Protein AF-E5X1B0-F1 (afdb_monomer)

Foldseek 3Di:
DPDDDPVVVVVLLVVLLVCLVVDDADPVGDVLNVQLVSCVVVVDDSVRSNVSNVVSVVVNVVVVVVVVVVCCVVVVVVVPPPD

pLDDT: mean 86.77, std 14.38, range [42.94, 97.69]

Organism: NCBI:txid665953

Radius of gyration: 17.61 Å; Cα contacts (8 Å, |Δi|>4): 40; chains: 1; bounding box: 45×34×50 Å

Sequence (83 aa):
METINKQEYIEYLQNLLVASYTMKPTPFRSMEDGLEEIATNRGQDKNQARADVRQILSLRKALMRFLKKIVEERFQNSATDKN

Mean predicted aligned error: 6.91 Å

Structure (mmCIF, N/CA/C/O backbone):
data_AF-E5X1B0-F1
#
_entry.id   AF-E5X1B0-F1
#
loop_
_atom_site.group_PDB
_atom_site.id
_atom_site.type_symbol
_atom_site.label_atom_id
_atom_site.label_alt_id
_atom_site.label_comp_id
_atom_site.label_asym_id
_atom_site.label_entity_id
_atom_site.label_seq_id
_atom_site.pdbx_PDB_ins_code
_atom_site.Cartn_x
_atom_site.Cartn_y
_atom_site.Cartn_z
_atom_site.occupancy
_atom_site.B_iso_or_equiv
_atom_site.auth_seq_id
_atom_site.auth_comp_id
_atom_site.auth_asym_id
_atom_site.auth_atom_id
_atom_site.pdbx_PDB_model_num
ATOM 1 N N . MET A 1 1 ? -19.051 14.658 14.240 1.00 43.41 1 MET A N 1
ATOM 2 C CA . MET A 1 1 ? -18.136 13.950 13.324 1.00 43.41 1 MET A CA 1
ATOM 3 C C . MET A 1 1 ? -16.815 14.680 13.387 1.00 43.41 1 MET A C 1
ATOM 5 O O . MET A 1 1 ? -16.788 15.850 13.028 1.00 43.41 1 MET A O 1
ATOM 9 N N . GLU A 1 2 ? -15.774 14.045 13.921 1.00 54.22 2 GLU A N 1
ATOM 10 C CA . GLU A 1 2 ? -14.410 14.570 13.823 1.00 54.22 2 GLU A CA 1
ATOM 11 C C . GLU A 1 2 ? -14.043 14.627 12.340 1.00 54.22 2 GLU A C 1
ATOM 13 O O . GLU A 1 2 ? -14.012 13.611 11.647 1.00 54.22 2 GLU A O 1
ATOM 18 N N . THR A 1 3 ? -13.871 15.834 11.814 1.00 60.09 3 THR A N 1
ATOM 19 C CA . THR A 1 3 ? -13.360 16.028 10.462 1.00 60.09 3 THR A CA 1
ATOM 20 C C . THR A 1 3 ? -11.905 15.595 10.456 1.00 60.09 3 THR A C 1
ATOM 22 O O . THR A 1 3 ? -11.057 16.319 10.973 1.00 60.09 3 THR A O 1
ATOM 25 N N . ILE A 1 4 ? -11.623 14.424 9.881 1.00 68.38 4 ILE A N 1
ATOM 26 C CA . ILE A 1 4 ? -10.251 13.984 9.623 1.00 68.38 4 ILE A CA 1
ATOM 27 C C . ILE A 1 4 ? -9.559 15.087 8.819 1.00 68.38 4 ILE A C 1
ATOM 29 O O . ILE A 1 4 ? -10.026 15.492 7.748 1.00 68.38 4 ILE A O 1
ATOM 33 N N . ASN A 1 5 ? -8.457 15.598 9.358 1.00 88.12 5 ASN A N 1
ATOM 34 C CA . ASN A 1 5 ? -7.636 16.587 8.688 1.00 88.12 5 ASN A CA 1
ATOM 35 C C . ASN A 1 5 ? -7.093 15.981 7.384 1.00 88.12 5 ASN A C 1
ATOM 37 O O . ASN A 1 5 ? -6.438 14.939 7.389 1.00 88.12 5 ASN A O 1
ATOM 41 N N . LYS A 1 6 ? -7.364 16.639 6.250 1.00 89.00 6 LYS A N 1
ATOM 42 C CA . LYS A 1 6 ? -6.938 16.166 4.921 1.00 89.00 6 LYS A CA 1
ATOM 43 C C . LYS A 1 6 ? -5.435 15.896 4.858 1.00 89.00 6 LYS A C 1
ATOM 45 O O . LYS A 1 6 ? -5.025 14.941 4.206 1.00 89.00 6 LYS A O 1
ATOM 50 N N . GLN A 1 7 ? -4.635 16.719 5.532 1.00 91.94 7 GLN A N 1
ATOM 51 C CA . GLN A 1 7 ? -3.185 16.580 5.541 1.00 91.94 7 GLN A CA 1
ATOM 52 C C . GLN A 1 7 ? -2.746 15.320 6.298 1.00 91.94 7 GLN A C 1
ATOM 54 O O . GLN A 1 7 ? -1.952 14.540 5.781 1.00 91.94 7 GLN A O 1
ATOM 59 N N . GLU A 1 8 ? -3.335 15.061 7.465 1.00 90.81 8 GLU A N 1
ATOM 60 C CA . GLU A 1 8 ? -3.063 13.850 8.252 1.00 90.81 8 GLU A CA 1
ATOM 61 C C . GLU A 1 8 ? -3.469 12.580 7.497 1.00 90.81 8 GLU A C 1
ATOM 63 O O . GLU A 1 8 ? -2.770 11.568 7.553 1.00 90.81 8 GLU A O 1
ATOM 68 N N . TYR A 1 9 ? -4.567 12.635 6.738 1.00 92.12 9 TYR A N 1
ATOM 69 C CA . TYR A 1 9 ? -4.986 11.511 5.905 1.00 92.12 9 TYR A CA 1
ATOM 70 C C . TYR A 1 9 ? -4.018 11.258 4.738 1.00 92.12 9 TYR A C 1
ATOM 72 O O . TYR A 1 9 ? -3.692 10.109 4.444 1.00 92.12 9 TYR A O 1
ATOM 80 N N . ILE A 1 10 ? -3.493 12.316 4.108 1.00 93.75 10 ILE A N 1
ATOM 81 C CA . ILE A 1 10 ? -2.445 12.191 3.083 1.00 93.75 10 ILE A CA 1
ATOM 82 C C . ILE A 1 10 ? -1.186 11.555 3.678 1.00 93.75 10 ILE A C 1
ATOM 84 O O . ILE A 1 10 ? -0.643 10.619 3.092 1.00 93.75 10 ILE A O 1
ATOM 88 N N . GLU A 1 11 ? -0.737 12.016 4.843 1.00 93.50 11 GLU A N 1
ATOM 89 C CA . GLU A 1 11 ? 0.439 11.467 5.526 1.00 93.50 11 GLU A CA 1
ATOM 90 C C . GLU A 1 11 ? 0.239 9.997 5.908 1.00 93.50 11 GLU A C 1
ATOM 92 O O . GLU A 1 11 ? 1.137 9.168 5.747 1.00 93.50 11 GLU A O 1
ATOM 97 N N . TYR A 1 12 ? -0.960 9.639 6.364 1.00 94.50 12 TYR A N 1
ATOM 98 C CA . TYR A 1 12 ? -1.350 8.252 6.592 1.00 94.50 12 TYR A CA 1
ATOM 99 C C . TYR A 1 12 ? -1.210 7.396 5.320 1.00 94.50 12 TYR A C 1
ATOM 101 O O . TYR A 1 12 ? -0.545 6.355 5.355 1.00 94.50 12 TYR A O 1
ATOM 109 N N . LEU A 1 13 ? -1.760 7.843 4.187 1.00 95.88 13 LEU A N 1
ATOM 110 C CA . LEU A 1 13 ? -1.669 7.114 2.918 1.00 95.88 13 LEU A CA 1
ATOM 111 C C . LEU A 1 13 ? -0.224 7.024 2.402 1.00 95.88 13 LEU A C 1
ATOM 113 O O . LEU A 1 13 ? 0.189 5.977 1.901 1.00 95.88 13 LEU A O 1
ATOM 117 N N . GLN A 1 14 ? 0.574 8.083 2.564 1.00 95.06 14 GLN A N 1
ATOM 118 C CA . GLN A 1 14 ? 2.001 8.075 2.228 1.00 95.06 14 GLN A CA 1
ATOM 119 C C . GLN A 1 14 ? 2.768 7.040 3.057 1.00 95.06 14 GLN A C 1
ATOM 121 O O . GLN A 1 14 ? 3.568 6.283 2.506 1.00 95.06 14 GLN A O 1
ATOM 126 N N . ASN A 1 15 ? 2.483 6.948 4.358 1.00 94.50 15 ASN A N 1
ATOM 127 C CA . ASN A 1 15 ? 3.094 5.949 5.232 1.00 94.50 15 ASN A CA 1
ATOM 128 C C . ASN A 1 15 ? 2.742 4.519 4.800 1.00 94.50 15 ASN A C 1
ATOM 130 O O . ASN A 1 15 ? 3.626 3.661 4.764 1.00 94.50 15 ASN A O 1
ATOM 134 N N . LEU A 1 16 ? 1.487 4.261 4.411 1.00 96.19 16 LEU A N 1
ATOM 135 C CA . LEU A 1 16 ? 1.096 2.963 3.854 1.00 96.19 16 LEU A CA 1
ATOM 136 C C . LEU A 1 16 ? 1.818 2.654 2.542 1.00 96.19 16 LEU A C 1
ATOM 138 O O . LEU A 1 16 ? 2.278 1.527 2.345 1.00 96.19 16 LEU A O 1
ATOM 142 N N . LEU A 1 17 ? 1.953 3.642 1.653 1.00 96.25 17 LEU A N 1
ATOM 143 C CA . LEU A 1 17 ? 2.679 3.467 0.399 1.00 96.25 17 LEU A CA 1
ATOM 144 C C . LEU A 1 17 ? 4.141 3.099 0.663 1.00 96.25 17 LEU A C 1
ATOM 146 O O . LEU A 1 17 ? 4.620 2.112 0.109 1.00 96.25 17 LEU A O 1
ATOM 150 N N . VAL A 1 18 ? 4.832 3.825 1.543 1.00 95.00 18 VAL A N 1
ATOM 151 C CA . VAL A 1 18 ? 6.222 3.524 1.920 1.00 95.00 18 VAL A CA 1
ATOM 152 C C . VAL A 1 18 ? 6.331 2.126 2.530 1.00 95.00 18 VAL A C 1
ATOM 154 O O . VAL A 1 18 ? 7.164 1.330 2.087 1.00 95.00 18 VAL A O 1
ATOM 157 N N . ALA A 1 19 ? 5.454 1.787 3.479 1.00 94.62 19 ALA A N 1
ATOM 158 C CA . ALA A 1 19 ? 5.423 0.465 4.098 1.00 94.62 19 ALA A CA 1
ATOM 159 C C . ALA A 1 19 ? 5.224 -0.649 3.060 1.00 94.62 19 ALA A C 1
ATOM 161 O O . ALA A 1 19 ? 5.870 -1.690 3.140 1.00 94.62 19 ALA A O 1
ATOM 162 N N . SER A 1 20 ? 4.402 -0.424 2.031 1.00 94.50 20 SER A N 1
ATOM 163 C CA . SER A 1 20 ? 4.172 -1.416 0.976 1.00 94.50 20 SER A CA 1
ATOM 164 C C . SER A 1 20 ? 5.435 -1.757 0.168 1.00 94.50 20 SER A C 1
ATOM 166 O O . SER A 1 20 ? 5.527 -2.848 -0.392 1.00 94.50 20 SER A O 1
ATOM 168 N N . TYR A 1 21 ? 6.434 -0.869 0.115 1.00 91.69 21 TYR A N 1
ATOM 169 C CA . TYR A 1 21 ? 7.713 -1.130 -0.554 1.00 91.69 21 TYR A CA 1
ATOM 170 C C . TYR A 1 21 ? 8.759 -1.774 0.355 1.00 91.69 21 TYR A C 1
ATOM 172 O O . TYR A 1 21 ? 9.585 -2.544 -0.133 1.00 91.69 21 TYR A O 1
ATOM 180 N N . THR A 1 22 ? 8.739 -1.467 1.650 1.00 89.81 22 THR A N 1
ATOM 181 C CA . THR A 1 22 ? 9.751 -1.937 2.608 1.00 89.81 22 THR A CA 1
ATOM 182 C C . THR A 1 22 ? 9.353 -3.236 3.303 1.00 89.81 22 THR A C 1
ATOM 184 O O . THR A 1 22 ? 10.220 -3.992 3.747 1.00 89.81 22 THR A O 1
ATOM 187 N N . MET A 1 23 ? 8.054 -3.527 3.371 1.00 88.44 23 MET A N 1
ATOM 188 C CA . MET A 1 23 ? 7.533 -4.726 4.006 1.00 88.44 23 MET A CA 1
ATOM 189 C C . MET A 1 23 ? 7.886 -5.972 3.193 1.00 88.44 23 MET A C 1
ATOM 191 O O . MET A 1 23 ? 7.579 -6.088 2.005 1.00 88.44 23 MET A O 1
ATOM 195 N N . LYS A 1 24 ? 8.510 -6.939 3.865 1.00 83.38 24 LYS A N 1
ATOM 196 C CA . LYS A 1 24 ? 8.758 -8.267 3.309 1.00 83.38 24 LYS A CA 1
ATOM 197 C C . LYS A 1 24 ? 7.626 -9.192 3.758 1.00 83.38 24 LYS A C 1
ATOM 199 O O . LYS A 1 24 ? 7.484 -9.385 4.965 1.00 83.38 24 LYS A O 1
ATOM 204 N N . PRO A 1 25 ? 6.815 -9.740 2.835 1.00 79.56 25 PRO A N 1
ATOM 205 C CA . PRO A 1 25 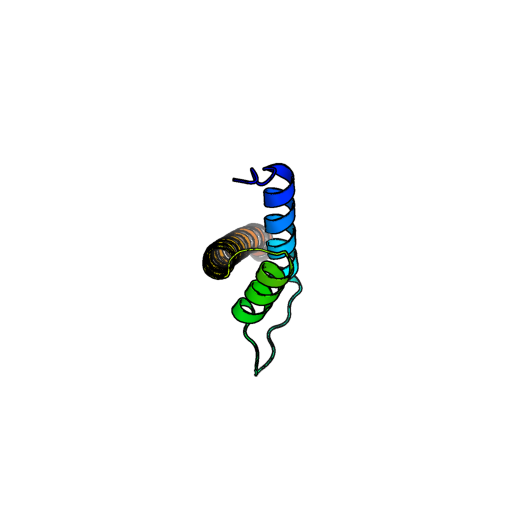? 5.823 -10.738 3.211 1.00 79.56 25 PRO A CA 1
ATOM 206 C C . PRO A 1 25 ? 6.535 -11.947 3.826 1.00 79.56 25 PRO A C 1
ATOM 208 O O . PRO A 1 25 ? 7.620 -12.329 3.379 1.00 79.56 25 PRO A O 1
ATOM 211 N N . THR A 1 26 ? 5.939 -12.532 4.859 1.00 81.25 26 THR A N 1
ATOM 212 C CA . THR A 1 26 ? 6.429 -13.773 5.469 1.00 81.25 26 THR A CA 1
ATOM 213 C C . THR A 1 26 ? 5.518 -14.929 5.050 1.00 81.25 26 THR A C 1
ATOM 215 O O . THR A 1 26 ? 4.402 -14.687 4.590 1.00 81.25 26 THR A O 1
ATOM 218 N N . PRO A 1 27 ? 5.937 -16.199 5.206 1.00 78.19 27 PRO A N 1
ATOM 219 C CA . PRO A 1 27 ? 5.110 -17.346 4.814 1.00 78.19 27 PRO A CA 1
ATOM 220 C C . PRO A 1 27 ? 3.724 -17.378 5.473 1.00 78.19 27 PRO A C 1
ATOM 222 O O . PRO A 1 27 ? 2.792 -17.951 4.921 1.00 78.19 27 PRO A O 1
ATOM 225 N N . PHE A 1 28 ? 3.593 -16.754 6.644 1.00 80.31 28 PHE A N 1
ATOM 226 C CA . PHE A 1 28 ? 2.375 -16.761 7.454 1.00 80.31 28 PHE A CA 1
ATOM 227 C C . PHE A 1 28 ? 1.619 -15.435 7.420 1.00 80.31 28 PHE A C 1
ATOM 229 O O . PHE A 1 28 ? 0.584 -15.311 8.069 1.00 80.31 28 PHE A O 1
ATOM 236 N N . ARG A 1 29 ? 2.144 -14.425 6.717 1.00 82.75 29 ARG A N 1
ATOM 237 C CA . ARG A 1 29 ? 1.565 -13.086 6.719 1.00 82.75 29 ARG A CA 1
ATOM 238 C C . ARG A 1 29 ? 1.731 -12.413 5.369 1.00 82.75 29 ARG A C 1
ATOM 240 O O . ARG A 1 29 ? 2.851 -12.119 4.936 1.00 82.75 29 ARG A O 1
ATOM 247 N N . SER A 1 30 ? 0.597 -12.128 4.734 1.00 91.00 30 SER A N 1
ATOM 248 C CA . SER A 1 30 ? 0.592 -11.368 3.494 1.00 91.00 30 SER A CA 1
ATOM 249 C C . SER A 1 30 ? 0.952 -9.905 3.756 1.00 91.00 30 SER A C 1
ATOM 251 O O . SER A 1 30 ? 0.867 -9.389 4.873 1.00 91.00 30 SER A O 1
ATOM 253 N N . MET A 1 31 ? 1.354 -9.208 2.697 1.00 91.31 31 MET A N 1
ATOM 254 C CA . MET A 1 31 ? 1.551 -7.764 2.778 1.00 91.31 31 MET A CA 1
ATOM 255 C C . MET A 1 31 ? 0.237 -7.022 3.054 1.00 91.31 31 MET A C 1
ATOM 257 O O . MET A 1 31 ? 0.261 -6.005 3.737 1.00 91.31 31 MET A O 1
ATOM 261 N N . GLU A 1 32 ? -0.892 -7.534 2.558 1.00 93.25 32 GLU A N 1
ATOM 262 C CA . GLU A 1 32 ? -2.222 -6.981 2.842 1.00 93.25 32 GLU A CA 1
ATOM 263 C C . GLU A 1 32 ? -2.501 -7.006 4.347 1.00 93.25 32 GLU A C 1
ATOM 265 O O . GLU A 1 32 ? -2.745 -5.953 4.928 1.00 93.25 32 GLU A O 1
ATOM 270 N N . ASP A 1 33 ? -2.315 -8.155 5.002 1.00 92.44 33 ASP A N 1
ATOM 271 C CA . ASP A 1 33 ? -2.487 -8.289 6.458 1.00 92.44 33 ASP A CA 1
ATOM 272 C C . ASP A 1 33 ? -1.520 -7.383 7.236 1.00 92.44 33 ASP A C 1
ATOM 274 O O . ASP A 1 33 ? -1.829 -6.850 8.302 1.00 92.44 33 ASP A O 1
ATOM 278 N N . GLY A 1 34 ? -0.302 -7.230 6.715 1.00 92.81 34 GLY A N 1
ATOM 279 C CA . GLY A 1 34 ? 0.706 -6.285 7.188 1.00 92.81 34 GLY A CA 1
ATOM 280 C C . GLY A 1 34 ? 0.214 -4.843 7.238 1.00 92.81 34 GLY A C 1
ATOM 281 O O . GLY A 1 34 ? 0.274 -4.182 8.273 1.00 92.81 34 GLY A O 1
ATOM 282 N N . LEU A 1 35 ? -0.262 -4.361 6.097 1.00 95.06 35 LEU A N 1
ATOM 283 C CA . LEU A 1 35 ? -0.687 -2.980 5.915 1.00 95.06 35 LEU A CA 1
ATOM 284 C C . LEU A 1 35 ? -2.036 -2.697 6.589 1.00 95.06 35 LEU A C 1
ATOM 286 O O . LEU A 1 35 ? -2.219 -1.601 7.119 1.00 95.06 35 LEU A O 1
ATOM 290 N N . GLU A 1 36 ? -2.947 -3.675 6.623 1.00 95.44 36 GLU A N 1
ATOM 291 C CA . GLU A 1 36 ? -4.214 -3.567 7.354 1.00 95.44 36 GLU A CA 1
ATOM 292 C C . GLU A 1 36 ? -3.960 -3.330 8.846 1.00 95.44 36 GLU A C 1
ATOM 294 O O . GLU A 1 36 ? -4.565 -2.425 9.414 1.00 95.44 36 GLU A O 1
ATOM 299 N N . GLU A 1 37 ? -3.014 -4.052 9.462 1.00 93.62 37 GLU A N 1
ATOM 300 C CA . GLU A 1 37 ? -2.672 -3.844 10.878 1.00 93.62 37 GLU A CA 1
ATOM 301 C C . GLU A 1 37 ? -2.107 -2.438 11.131 1.00 93.62 37 GLU A C 1
ATOM 303 O O . GLU A 1 37 ? -2.495 -1.773 12.092 1.00 93.62 37 GLU A O 1
ATOM 308 N N . ILE A 1 38 ? -1.226 -1.945 10.250 1.00 92.88 38 ILE A N 1
ATOM 309 C CA . ILE A 1 38 ? -0.678 -0.582 10.354 1.00 92.88 38 ILE A CA 1
ATOM 310 C C . ILE A 1 38 ? -1.808 0.454 10.313 1.00 92.88 38 ILE A C 1
ATOM 312 O O . ILE A 1 38 ? -1.815 1.398 11.105 1.00 92.88 38 ILE A O 1
ATOM 316 N N . ALA A 1 39 ? -2.766 0.277 9.403 1.00 93.12 39 ALA A N 1
ATOM 317 C CA . ALA A 1 39 ? -3.902 1.174 9.262 1.00 93.12 39 ALA A CA 1
ATOM 318 C C . ALA A 1 39 ? -4.839 1.132 10.476 1.00 93.12 39 ALA A C 1
ATOM 320 O O . ALA A 1 39 ? -5.223 2.186 10.983 1.00 93.12 39 ALA A O 1
ATOM 321 N N . THR A 1 40 ? -5.154 -0.055 10.997 1.00 93.38 40 THR A N 1
ATOM 322 C CA . THR A 1 40 ? -5.994 -0.177 12.197 1.00 93.38 40 THR A CA 1
ATOM 323 C C . THR A 1 40 ? -5.298 0.369 13.445 1.00 93.38 40 THR A C 1
ATOM 325 O O . THR A 1 40 ? -5.935 1.047 14.244 1.00 93.38 40 THR A O 1
ATOM 328 N N . ASN A 1 41 ? -3.980 0.177 13.588 1.00 91.56 41 ASN A N 1
ATOM 329 C CA . ASN A 1 41 ? -3.197 0.732 14.704 1.00 91.56 41 ASN A CA 1
ATOM 330 C C . ASN A 1 41 ? -3.108 2.269 14.656 1.00 91.56 41 ASN A C 1
ATOM 332 O O . ASN A 1 41 ? -2.891 2.912 15.679 1.00 91.56 41 ASN A O 1
ATOM 336 N N . ARG A 1 42 ? -3.309 2.868 13.476 1.00 86.50 42 ARG A N 1
ATOM 337 C CA . ARG A 1 42 ? -3.462 4.319 13.270 1.00 86.50 42 ARG A CA 1
ATOM 338 C C . ARG A 1 42 ? -4.870 4.837 13.599 1.00 86.50 42 ARG A C 1
ATOM 340 O O . ARG A 1 42 ? -5.129 6.017 13.387 1.00 86.50 42 ARG A O 1
ATOM 347 N N . GLY A 1 43 ? -5.767 3.982 14.091 1.00 86.38 43 GLY A N 1
ATOM 348 C CA . GLY A 1 43 ? -7.136 4.345 14.460 1.00 86.38 43 GLY A CA 1
ATOM 349 C C . GLY A 1 43 ? -8.124 4.358 13.293 1.00 86.38 43 GLY A C 1
ATOM 350 O O . GLY A 1 43 ? -9.239 4.845 13.459 1.00 86.38 43 GLY A O 1
ATOM 351 N N . GLN A 1 44 ? -7.747 3.838 12.117 1.00 88.88 44 GLN A N 1
ATOM 352 C CA . GLN A 1 44 ? -8.691 3.707 11.007 1.00 88.88 44 GLN A CA 1
ATOM 353 C C . GLN A 1 44 ? -9.696 2.590 11.282 1.00 88.88 44 GLN A C 1
ATOM 355 O O . GLN A 1 44 ? -9.339 1.521 11.786 1.00 88.88 44 GLN A O 1
ATOM 360 N N . ASP A 1 45 ? -10.950 2.817 10.885 1.00 93.50 45 ASP A N 1
ATOM 361 C CA . ASP A 1 45 ? -11.956 1.760 10.858 1.00 93.50 45 ASP A CA 1
ATOM 362 C C . ASP A 1 45 ? -11.483 0.594 9.979 1.00 93.50 45 ASP A C 1
ATOM 364 O O . ASP A 1 45 ? -10.845 0.792 8.945 1.00 93.50 45 ASP A O 1
ATOM 368 N N . LYS A 1 46 ? -11.826 -0.638 10.359 1.00 92.38 46 LYS A N 1
ATOM 369 C CA . LYS A 1 46 ? -11.352 -1.845 9.671 1.00 92.38 46 LYS A CA 1
ATOM 370 C C . LYS A 1 46 ? -11.769 -1.891 8.198 1.00 92.38 46 LYS A C 1
ATOM 372 O O . LYS A 1 46 ? -11.008 -2.384 7.364 1.00 92.38 46 LYS A O 1
ATOM 377 N N . ASN A 1 47 ? -12.961 -1.402 7.856 1.00 94.94 47 ASN A N 1
ATOM 378 C CA . ASN A 1 47 ? -13.420 -1.390 6.467 1.00 94.94 47 ASN A CA 1
ATOM 379 C C . ASN A 1 47 ? -12.704 -0.306 5.661 1.00 94.94 47 ASN A C 1
ATOM 381 O O . ASN A 1 47 ? -12.306 -0.564 4.524 1.00 94.94 47 ASN A O 1
ATOM 385 N N . GLN A 1 48 ? -12.487 0.865 6.267 1.00 93.62 48 GLN A N 1
ATOM 386 C CA . GLN A 1 48 ? -11.708 1.941 5.656 1.00 93.62 48 GLN A CA 1
ATOM 387 C C . GLN A 1 48 ? -10.253 1.510 5.431 1.00 93.62 48 GLN A C 1
ATO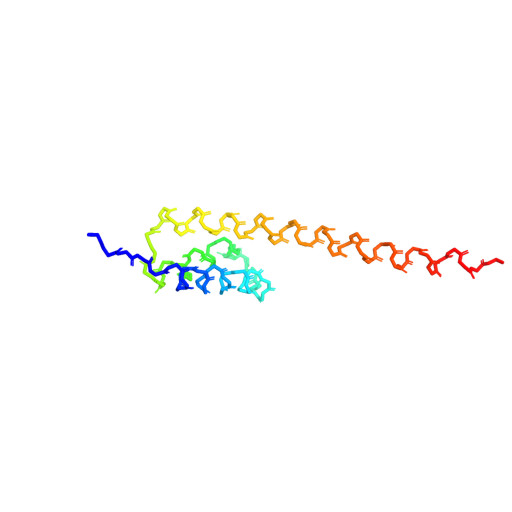M 389 O O . GLN A 1 48 ? -9.759 1.589 4.310 1.00 93.62 48 GLN A O 1
ATOM 394 N N . ALA A 1 49 ? -9.610 0.933 6.449 1.00 94.94 49 ALA A N 1
ATOM 395 C CA . ALA A 1 49 ? -8.260 0.383 6.377 1.00 94.94 49 ALA A CA 1
ATOM 396 C C . ALA A 1 49 ? -8.105 -0.602 5.208 1.00 94.94 49 ALA A C 1
ATOM 398 O O . ALA A 1 49 ? -7.181 -0.485 4.408 1.00 94.94 49 ALA A O 1
ATOM 399 N N . ARG A 1 50 ? -9.048 -1.537 5.052 1.00 95.94 50 ARG A N 1
ATOM 400 C CA . ARG A 1 50 ? -9.071 -2.489 3.929 1.00 95.94 50 ARG A CA 1
ATOM 401 C C . ARG A 1 50 ? -9.181 -1.812 2.570 1.00 95.94 50 ARG A C 1
ATOM 403 O O . ARG A 1 50 ? -8.493 -2.205 1.626 1.00 95.94 50 ARG A O 1
ATOM 410 N N . ALA A 1 51 ? -10.072 -0.831 2.447 1.00 96.75 51 ALA A N 1
ATOM 411 C CA . ALA A 1 51 ? -10.250 -0.090 1.205 1.00 96.75 51 ALA A CA 1
ATOM 412 C C . ALA A 1 51 ? -8.971 0.674 0.832 1.00 96.75 51 ALA A C 1
ATOM 414 O O . ALA A 1 51 ? -8.527 0.603 -0.317 1.00 96.75 51 ALA A O 1
ATOM 415 N N . ASP A 1 52 ? -8.347 1.323 1.810 1.00 96.44 52 ASP A N 1
ATOM 416 C CA . ASP A 1 52 ? -7.140 2.124 1.627 1.00 96.44 52 ASP A CA 1
ATOM 417 C C . ASP A 1 52 ? -5.944 1.246 1.256 1.00 96.44 52 ASP A C 1
ATOM 419 O O . ASP A 1 52 ? -5.254 1.517 0.273 1.00 96.44 52 ASP A O 1
ATOM 423 N N . VAL A 1 53 ? -5.753 0.118 1.946 1.00 96.94 53 VAL A N 1
ATOM 424 C CA . VAL A 1 53 ? -4.695 -0.855 1.633 1.00 96.94 53 VAL A CA 1
ATOM 425 C C . VAL A 1 53 ? -4.817 -1.381 0.203 1.00 96.94 53 VAL A C 1
ATOM 427 O O . VAL A 1 53 ? -3.821 -1.419 -0.525 1.00 96.94 53 VAL A O 1
ATOM 430 N N . ARG A 1 54 ? -6.029 -1.723 -0.253 1.00 97.06 54 ARG A N 1
ATOM 431 C CA . ARG A 1 54 ? -6.252 -2.168 -1.641 1.00 97.06 54 ARG A CA 1
ATOM 432 C C . ARG A 1 54 ? -5.878 -1.093 -2.657 1.00 97.06 54 A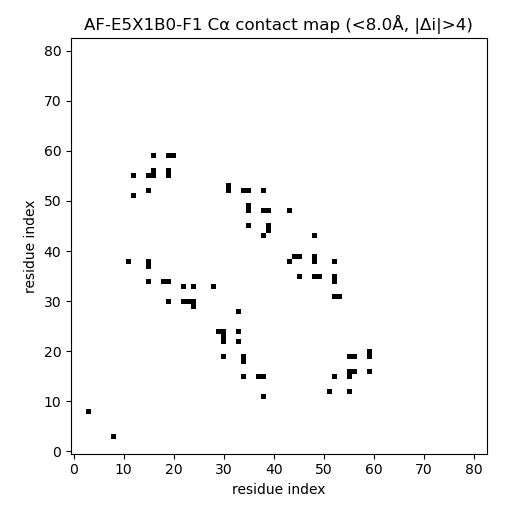RG A C 1
ATOM 434 O O . ARG A 1 54 ? -5.239 -1.400 -3.667 1.00 97.06 54 ARG A O 1
ATOM 441 N N . GLN A 1 55 ? -6.252 0.160 -2.401 1.00 97.62 55 GLN A N 1
ATOM 442 C CA . GLN A 1 55 ? -5.896 1.280 -3.275 1.00 97.62 55 GLN A CA 1
ATOM 443 C C . GLN A 1 55 ? -4.379 1.502 -3.314 1.00 97.62 55 GLN A C 1
ATOM 445 O O . GLN A 1 55 ? -3.808 1.629 -4.399 1.00 97.62 55 GLN A O 1
ATOM 450 N N . ILE A 1 56 ? -3.709 1.452 -2.160 1.00 97.69 56 ILE A N 1
ATOM 451 C CA . ILE A 1 56 ? -2.252 1.588 -2.050 1.00 97.69 56 ILE A CA 1
ATOM 452 C C . ILE A 1 56 ? -1.520 0.474 -2.805 1.00 97.69 56 ILE A C 1
ATOM 454 O O . ILE A 1 56 ? -0.582 0.749 -3.555 1.00 97.69 56 ILE A O 1
ATOM 458 N N . LEU A 1 57 ? -1.953 -0.781 -2.677 1.00 95.81 57 LEU A N 1
ATOM 459 C CA . LEU A 1 57 ? -1.333 -1.898 -3.395 1.00 95.81 57 LEU A CA 1
ATOM 460 C C . LEU A 1 57 ? -1.559 -1.824 -4.909 1.00 95.81 57 LEU A C 1
ATOM 462 O O . LEU A 1 57 ? -0.656 -2.151 -5.686 1.00 95.81 57 LEU A O 1
ATOM 466 N N . SER A 1 58 ? -2.728 -1.344 -5.342 1.00 96.94 58 SER A N 1
ATOM 467 C CA . SER A 1 58 ? -2.996 -1.060 -6.755 1.00 96.94 58 SER A CA 1
ATOM 468 C C . SER A 1 58 ? -2.058 0.028 -7.293 1.00 96.94 58 SER A C 1
ATOM 470 O O . SER A 1 58 ? 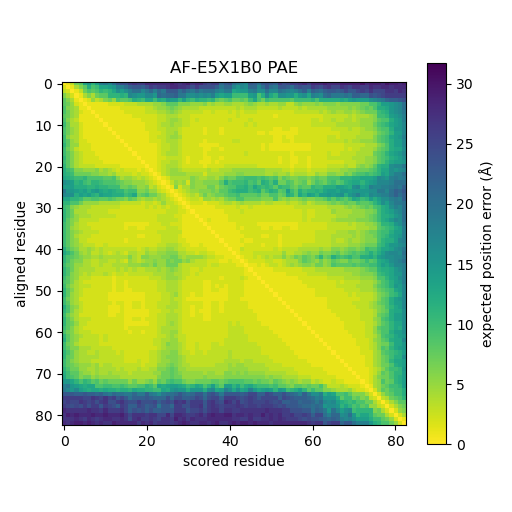-1.406 -0.169 -8.325 1.00 96.94 58 SER A O 1
ATOM 472 N N . LEU A 1 59 ? -1.901 1.131 -6.551 1.00 96.81 59 LEU A N 1
ATOM 473 C CA . LEU A 1 59 ? -0.975 2.213 -6.885 1.00 96.81 59 LEU A CA 1
ATOM 474 C C . LEU A 1 59 ? 0.470 1.709 -6.963 1.00 96.81 59 LEU A C 1
ATOM 476 O O . LEU A 1 59 ? 1.152 1.952 -7.958 1.00 96.81 59 LEU A O 1
ATOM 480 N N . ARG A 1 60 ? 0.922 0.932 -5.973 1.00 94.81 60 ARG A N 1
ATOM 481 C CA . ARG A 1 60 ? 2.249 0.300 -5.976 1.00 94.81 60 ARG A CA 1
ATOM 482 C C . ARG A 1 60 ? 2.471 -0.528 -7.240 1.00 94.81 60 ARG A C 1
ATOM 484 O O . ARG A 1 60 ? 3.517 -0.422 -7.880 1.00 94.81 60 ARG A O 1
ATOM 491 N N . LYS A 1 61 ? 1.495 -1.354 -7.626 1.00 95.19 61 LYS A N 1
ATOM 492 C CA . LYS A 1 61 ? 1.578 -2.185 -8.835 1.00 95.19 61 LYS A CA 1
ATOM 493 C C . LYS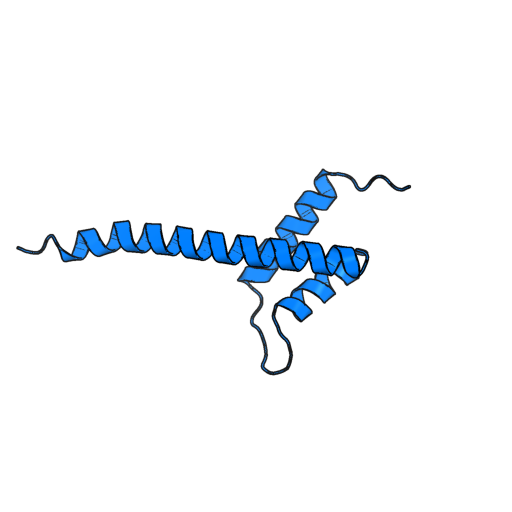 A 1 61 ? 1.672 -1.334 -10.103 1.00 95.19 61 LYS A C 1
ATOM 495 O O . LYS A 1 61 ? 2.446 -1.673 -10.999 1.00 95.19 61 LYS A O 1
ATOM 500 N N . ALA A 1 62 ? 0.917 -0.240 -10.181 1.00 96.69 62 ALA A N 1
ATOM 501 C CA . ALA A 1 62 ? 0.981 0.702 -11.296 1.00 96.69 62 ALA A CA 1
ATOM 502 C C . ALA A 1 62 ? 2.353 1.393 -11.379 1.00 96.69 62 ALA A C 1
ATOM 504 O O . ALA A 1 62 ? 2.963 1.406 -12.448 1.00 96.69 62 ALA A O 1
ATOM 505 N N . LEU A 1 63 ? 2.883 1.866 -10.249 1.00 96.25 63 LEU A N 1
ATOM 506 C CA . LEU A 1 63 ? 4.216 2.465 -10.164 1.00 96.25 63 LEU A CA 1
ATOM 507 C C . LEU A 1 63 ? 5.311 1.478 -10.580 1.00 96.25 63 LEU A C 1
ATOM 509 O O . LEU A 1 63 ? 6.173 1.826 -11.378 1.00 96.25 63 LEU A O 1
ATOM 513 N N . MET A 1 64 ? 5.253 0.223 -10.125 1.00 94.75 64 MET A N 1
ATOM 514 C CA . MET A 1 64 ? 6.218 -0.806 -10.536 1.00 94.75 64 MET A CA 1
ATOM 515 C C . MET A 1 64 ? 6.196 -1.066 -12.045 1.00 94.75 64 MET A C 1
ATOM 517 O O . MET A 1 64 ? 7.251 -1.238 -12.653 1.00 94.75 64 MET A O 1
ATOM 521 N N . ARG A 1 65 ? 5.012 -1.070 -12.670 1.00 96.50 65 ARG A N 1
ATOM 522 C CA . ARG A 1 65 ? 4.884 -1.192 -14.133 1.00 96.50 65 ARG A CA 1
ATOM 523 C C . ARG A 1 65 ? 5.479 0.014 -14.852 1.00 96.50 65 ARG A C 1
ATOM 525 O O . ARG A 1 65 ? 6.183 -0.161 -15.841 1.00 96.50 65 ARG A O 1
ATOM 532 N N . PHE A 1 66 ? 5.215 1.214 -14.347 1.00 96.25 66 PHE A N 1
ATOM 533 C CA . PHE A 1 66 ? 5.765 2.447 -14.900 1.00 96.25 66 PHE A CA 1
ATOM 534 C C . PHE A 1 66 ? 7.298 2.481 -14.808 1.00 96.25 66 PHE A C 1
ATOM 536 O O . PHE A 1 66 ? 7.968 2.731 -15.806 1.00 96.25 66 PHE A O 1
ATOM 543 N N . LEU A 1 67 ? 7.864 2.136 -13.648 1.00 94.38 67 LEU A N 1
ATOM 544 C CA . LEU A 1 67 ? 9.312 2.037 -13.455 1.00 94.38 67 LEU A CA 1
ATOM 545 C C . LEU A 1 67 ? 9.938 0.973 -14.361 1.00 94.38 67 LEU A C 1
ATOM 547 O O . LEU A 1 67 ? 10.977 1.225 -14.965 1.00 94.38 67 LEU A O 1
ATOM 551 N N . LYS A 1 68 ? 9.291 -0.190 -14.506 1.00 93.88 68 LYS A N 1
ATOM 552 C CA . LYS A 1 68 ? 9.740 -1.237 -15.431 1.00 93.88 68 LYS A CA 1
ATOM 553 C C . LYS A 1 68 ? 9.826 -0.712 -16.868 1.00 93.88 68 LYS A C 1
ATOM 555 O O . LYS A 1 68 ? 10.840 -0.939 -17.514 1.00 93.88 68 LYS A O 1
ATOM 560 N N . LYS A 1 69 ? 8.826 0.050 -17.322 1.00 94.75 69 LYS A N 1
ATOM 561 C CA . LYS A 1 69 ? 8.833 0.677 -18.650 1.00 94.75 69 LYS A CA 1
ATOM 562 C C . LYS A 1 69 ? 9.997 1.662 -18.823 1.00 94.75 69 LYS A C 1
ATOM 564 O O . LYS A 1 69 ? 10.684 1.601 -19.832 1.00 94.75 69 LYS A O 1
ATOM 569 N N . ILE A 1 70 ? 10.268 2.513 -17.828 1.00 93.69 70 ILE A N 1
ATOM 570 C CA . ILE A 1 70 ? 11.424 3.432 -17.864 1.00 93.69 70 ILE A CA 1
ATOM 571 C C . ILE A 1 70 ? 12.741 2.657 -17.997 1.00 93.69 70 ILE A C 1
ATOM 573 O O . ILE A 1 70 ? 13.626 3.055 -18.754 1.00 93.69 70 ILE A O 1
ATOM 577 N N . VAL A 1 71 ? 12.887 1.562 -17.246 1.00 93.56 71 VAL A N 1
ATOM 578 C CA . VAL A 1 71 ? 14.076 0.702 -17.310 1.00 93.56 71 VAL A CA 1
ATOM 579 C C . VAL A 1 71 ? 14.187 0.054 -18.690 1.00 93.56 71 VAL A C 1
ATOM 581 O O . VAL A 1 71 ? 15.248 0.112 -19.301 1.00 93.56 71 VAL A O 1
ATOM 584 N N . GLU A 1 72 ? 13.105 -0.512 -19.217 1.0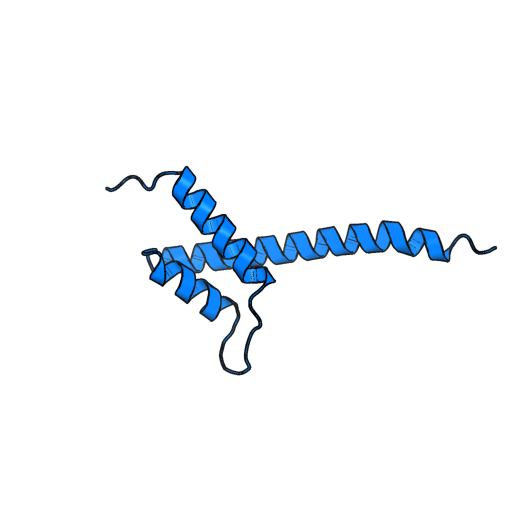0 91.50 72 GLU A N 1
ATOM 585 C CA . GLU A 1 72 ? 13.095 -1.118 -20.552 1.00 91.50 72 GLU A CA 1
ATOM 586 C C . GLU A 1 72 ? 13.493 -0.105 -21.633 1.00 91.50 72 GLU A C 1
ATOM 588 O O . GLU A 1 72 ? 14.408 -0.380 -22.401 1.00 91.50 72 GLU A O 1
ATOM 593 N N . GLU A 1 73 ? 12.911 1.096 -21.633 1.00 90.44 73 GLU A N 1
ATOM 594 C CA . GLU A 1 73 ? 13.240 2.151 -22.603 1.00 90.44 73 GLU A CA 1
ATOM 595 C C . GLU A 1 73 ? 14.705 2.604 -22.513 1.00 90.44 73 GLU A C 1
ATO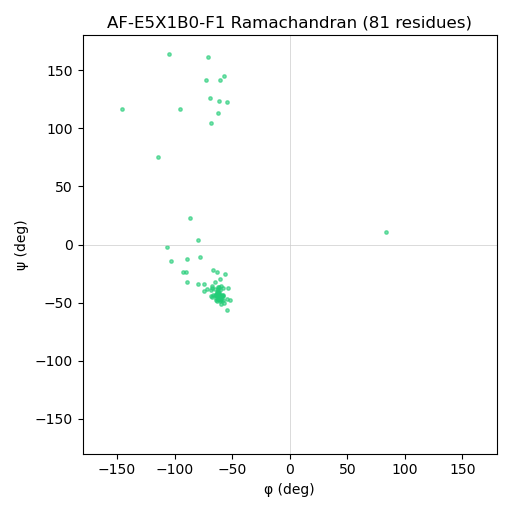M 597 O O . GLU A 1 73 ? 15.342 2.849 -23.535 1.00 90.44 73 GLU A O 1
ATOM 602 N N . ARG A 1 74 ? 15.279 2.703 -21.306 1.00 86.25 74 ARG A N 1
ATOM 603 C CA . ARG A 1 74 ? 16.672 3.151 -21.142 1.00 86.25 74 ARG A CA 1
ATOM 604 C C . ARG A 1 74 ? 17.708 2.066 -21.423 1.00 86.25 74 ARG A C 1
ATOM 606 O O . ARG A 1 74 ? 18.780 2.394 -21.921 1.00 86.25 74 ARG A O 1
ATOM 613 N N . PHE A 1 75 ? 17.413 0.805 -21.107 1.00 78.75 75 PHE A N 1
ATOM 614 C CA . PHE A 1 75 ? 18.381 -0.295 -21.190 1.00 78.75 75 PHE A CA 1
ATOM 615 C C . PHE A 1 75 ? 18.200 -1.206 -22.419 1.00 78.75 75 PHE A C 1
ATOM 617 O O . PHE A 1 75 ? 19.128 -1.940 -22.760 1.00 78.75 75 PHE A O 1
ATOM 624 N N . GLN A 1 76 ? 17.071 -1.148 -23.141 1.00 61.19 76 GLN A N 1
ATOM 625 C CA . GLN A 1 76 ? 16.980 -1.745 -24.484 1.00 61.19 76 GLN A CA 1
ATOM 626 C C . GLN A 1 76 ? 17.782 -0.937 -25.512 1.00 61.19 76 GLN A C 1
ATOM 628 O O . GLN A 1 76 ? 18.487 -1.535 -26.320 1.00 61.19 76 GLN A O 1
ATOM 633 N N . ASN A 1 77 ? 17.782 0.399 -25.417 1.00 54.22 77 ASN A N 1
ATOM 634 C CA . ASN A 1 77 ? 18.561 1.262 -26.315 1.00 54.22 77 ASN A CA 1
ATOM 635 C C . ASN A 1 77 ? 20.077 1.000 -26.238 1.00 54.22 77 ASN A C 1
ATOM 637 O O . ASN A 1 77 ? 20.773 1.124 -27.239 1.00 54.22 77 ASN A O 1
ATOM 641 N N . SER A 1 78 ? 20.593 0.561 -25.084 1.00 52.22 78 SER A N 1
ATOM 642 C CA . SER A 1 78 ? 22.011 0.217 -24.915 1.00 52.22 78 SER A CA 1
A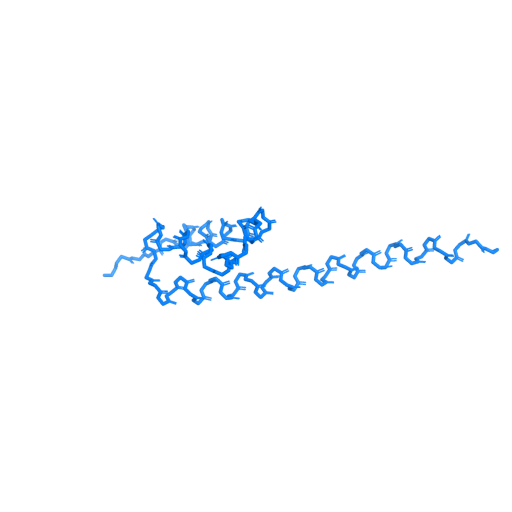TOM 643 C C . SER A 1 78 ? 22.415 -1.148 -25.495 1.00 52.22 78 SER A C 1
ATOM 645 O O . SER A 1 78 ? 23.606 -1.444 -25.568 1.00 52.22 78 SER A O 1
ATOM 647 N N . ALA A 1 79 ? 21.457 -1.997 -25.887 1.00 53.38 79 ALA A N 1
ATOM 648 C CA . ALA A 1 79 ? 21.744 -3.284 -26.528 1.00 53.38 79 ALA A CA 1
ATOM 649 C C . ALA A 1 79 ? 21.828 -3.174 -28.061 1.00 53.38 79 ALA A C 1
ATOM 651 O O . ALA A 1 79 ? 22.485 -3.998 -28.693 1.00 53.38 79 ALA A O 1
ATOM 652 N N . THR A 1 80 ? 21.198 -2.157 -28.651 1.00 54.81 80 THR A N 1
ATOM 653 C CA . THR A 1 80 ? 21.156 -1.920 -30.104 1.00 54.81 80 THR A CA 1
ATOM 654 C C . THR A 1 80 ? 22.297 -1.058 -30.652 1.00 54.81 80 THR A C 1
ATOM 656 O O . THR A 1 80 ? 22.512 -1.079 -31.856 1.00 54.81 80 THR A O 1
ATOM 659 N N . ASP A 1 81 ? 23.077 -0.381 -29.803 1.00 52.09 81 ASP A N 1
ATOM 660 C CA . ASP A 1 81 ? 24.231 0.460 -30.199 1.00 52.09 81 ASP A CA 1
ATOM 661 C C . ASP A 1 81 ? 25.560 -0.321 -30.339 1.00 52.09 81 ASP A C 1
ATOM 663 O O . ASP A 1 81 ? 26.657 0.231 -30.246 1.00 52.09 81 ASP A O 1
ATOM 667 N N . LYS A 1 82 ? 25.483 -1.638 -30.554 1.00 51.41 82 LYS A N 1
ATOM 668 C CA . LYS A 1 82 ? 26.628 -2.467 -30.952 1.00 51.41 82 LYS A CA 1
ATOM 669 C C . LYS A 1 82 ? 26.396 -3.017 -32.355 1.00 51.41 82 LYS A C 1
ATOM 671 O O . LYS A 1 82 ? 26.058 -4.188 -32.485 1.00 51.41 82 LYS A O 1
ATOM 676 N N . ASN A 1 83 ? 26.550 -2.176 -33.374 1.00 42.94 83 ASN A N 1
ATOM 677 C CA . ASN A 1 83 ? 26.849 -2.587 -34.750 1.00 42.94 83 ASN A CA 1
ATOM 678 C C . ASN A 1 83 ? 27.539 -1.448 -35.494 1.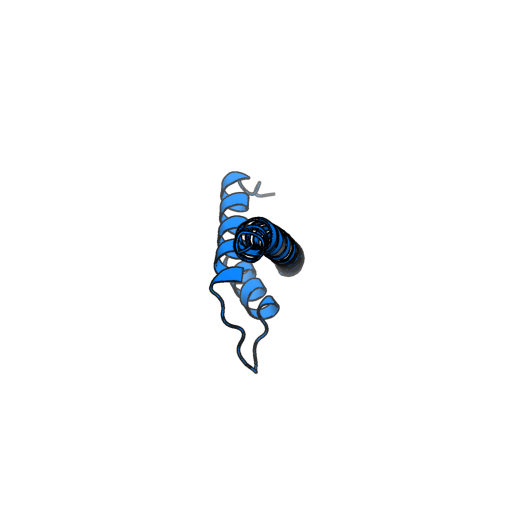00 42.94 83 ASN A C 1
ATOM 680 O O . ASN A 1 83 ? 26.975 -0.334 -35.496 1.00 42.94 83 ASN A O 1
#

Secondary structure (DSSP, 8-state):
-----HHHHHHHHHHHHHHHHHPPPBTTB-HHHHHHHHHHHTT--HHHHHHHHHHHHHHHHHHHHHHHHHHHHHHHHHHHS--

Solvent-accessible surface area (backbone atoms only — not comparable to full-atom values): 4881 Å² total; per-residue (Å²): 130,88,77,76,53,68,66,61,52,51,53,51,53,50,50,51,45,54,45,67,73,72,60,76,66,51,102,91,41,53,57,64,62,52,48,32,50,56,32,39,76,70,70,39,54,70,68,56,20,50,54,50,45,54,52,43,53,51,50,51,54,51,50,53,52,53,52,48,50,54,50,48,63,63,56,52,58,68,66,68,77,76,126